Protein AF-A0A7M3WCX5-F1 (afdb_monomer)

Mean predicted aligned error: 4.52 Å

Solvent-accessible surface area (backbone at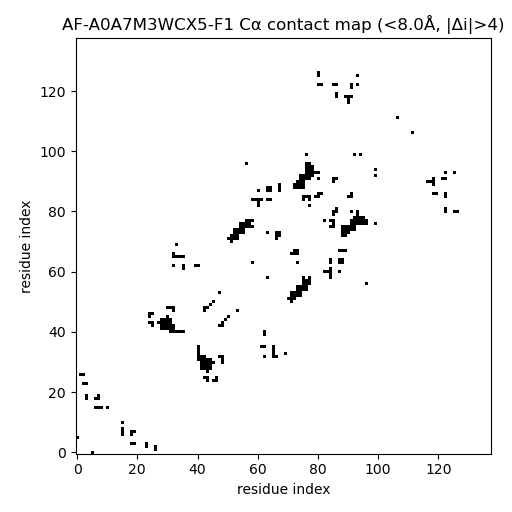oms only — not comparable to full-atom values): 8071 Å² total; per-residue (Å²): 133,56,72,64,61,52,50,46,68,76,41,59,75,88,52,23,61,60,61,72,73,49,89,81,79,55,88,59,66,76,22,59,46,67,93,49,68,72,79,79,14,52,29,16,44,91,39,70,56,65,42,62,65,45,81,38,69,78,57,58,39,69,57,46,48,30,43,45,74,70,71,30,43,32,36,32,32,36,72,50,58,83,39,62,31,41,69,60,32,63,35,55,44,73,35,57,64,69,62,48,53,53,51,49,58,57,49,58,75,69,64,70,78,90,72,92,83,56,45,68,57,53,38,50,52,52,50,51,54,54,50,57,50,55,66,74,78,109

Secondary structure (DSSP, 8-state):
--HHHHHHHHS-HHHHHHHHHS----SS--EE-TT--GGGGEE-IIIIIT-SEEEEET--HHHHHHHHHTT-EEEEE-S-TTSHHHHHSSEEE-S-HHHHHHHHHHHHHT-PPP----HHHHHHHHHHHHHHHHTT--

Sequence (138 aa):
ESLRDRLGRESPEMVRESIMGVEILGAVADGRILGLQGPRALCSSRGIEQADVVLVPLEDGDRCEALISLGKQVIAIDLNPLSRTSKTATVTIVDDVARAMSRLADVLLENPTTTDWDNEAVIRDALDIMSSSSLRIG

Radius of gyration: 17.4 Å; Cα contacts (8 Å, |Δi|>4): 186; chains: 1; bounding box: 42×39×43 Å

pLDDT: mean 93.21, std 5.85, range [57.16, 98.31]

Structure (mmCIF, N/CA/C/O backbone):
data_AF-A0A7M3WCX5-F1
#
_entry.id   AF-A0A7M3WCX5-F1
#
loop_
_atom_site.group_PDB
_atom_site.id
_atom_site.type_symbol
_atom_site.label_atom_id
_atom_site.label_alt_id
_atom_site.label_comp_id
_atom_site.label_asym_id
_atom_site.label_entity_id
_atom_site.label_seq_id
_atom_site.pdbx_PDB_ins_code
_atom_site.Cartn_x
_atom_site.Cartn_y
_atom_site.Cartn_z
_atom_site.occupancy
_atom_site.B_iso_or_equiv
_atom_site.auth_seq_id
_atom_site.auth_comp_id
_atom_site.auth_asym_id
_atom_site.auth_atom_id
_atom_site.pdbx_PDB_model_num
ATOM 1 N N . GLU A 1 1 ? 27.712 -0.646 -6.166 1.00 66.38 1 GLU A N 1
ATOM 2 C CA . GLU A 1 1 ? 27.411 -1.583 -5.067 1.00 66.38 1 GLU A CA 1
ATOM 3 C C . GLU A 1 1 ? 25.943 -1.981 -5.165 1.00 66.38 1 GLU A C 1
ATOM 5 O O . GLU A 1 1 ? 25.143 -1.104 -5.484 1.00 66.38 1 GLU A O 1
ATOM 10 N N . SER A 1 2 ? 25.586 -3.258 -4.978 1.00 82.69 2 SER A N 1
ATOM 11 C CA . SER A 1 2 ? 24.175 -3.663 -5.022 1.00 82.69 2 SER A CA 1
ATOM 12 C C . SER A 1 2 ? 23.443 -3.267 -3.732 1.00 82.69 2 SER A C 1
ATOM 14 O O . SER A 1 2 ? 24.051 -3.156 -2.668 1.00 82.69 2 SER A O 1
ATOM 16 N N . LEU A 1 3 ? 22.121 -3.066 -3.805 1.00 84.06 3 LEU A N 1
ATOM 17 C CA . LEU A 1 3 ? 21.302 -2.799 -2.614 1.00 84.06 3 LEU A CA 1
ATOM 18 C C . LEU A 1 3 ? 21.444 -3.920 -1.570 1.00 84.06 3 LEU A C 1
ATOM 20 O O . LEU A 1 3 ? 21.499 -3.640 -0.376 1.00 84.06 3 LEU A O 1
ATOM 24 N N . ARG A 1 4 ? 21.569 -5.171 -2.031 1.00 86.69 4 ARG A N 1
ATOM 25 C CA . ARG A 1 4 ? 21.788 -6.344 -1.180 1.00 86.69 4 ARG A CA 1
ATOM 26 C C . ARG A 1 4 ? 23.093 -6.238 -0.391 1.00 86.69 4 ARG A C 1
ATOM 28 O O . ARG A 1 4 ? 23.074 -6.448 0.817 1.00 86.69 4 ARG A O 1
ATOM 35 N N . ASP A 1 5 ? 24.196 -5.880 -1.050 1.00 85.62 5 ASP A N 1
ATOM 36 C CA . ASP A 1 5 ? 25.509 -5.773 -0.395 1.00 85.62 5 ASP A CA 1
ATOM 37 C C . ASP A 1 5 ? 25.492 -4.706 0.703 1.00 85.62 5 ASP A C 1
ATOM 39 O O . ASP A 1 5 ? 25.983 -4.935 1.811 1.00 85.62 5 ASP A O 1
ATOM 43 N N . ARG A 1 6 ? 24.850 -3.566 0.416 1.00 87.88 6 ARG A N 1
ATOM 44 C CA . ARG A 1 6 ? 24.726 -2.463 1.369 1.00 87.88 6 ARG A CA 1
ATOM 45 C C . ARG A 1 6 ? 23.886 -2.862 2.582 1.00 87.88 6 ARG A C 1
ATOM 47 O O . ARG A 1 6 ? 24.353 -2.729 3.711 1.00 87.88 6 ARG A O 1
ATOM 54 N N . LEU A 1 7 ? 22.694 -3.420 2.351 1.00 87.06 7 LEU A N 1
ATOM 55 C CA . LEU A 1 7 ? 21.805 -3.887 3.421 1.00 87.06 7 LEU A CA 1
ATOM 56 C C . LEU A 1 7 ? 22.464 -4.976 4.273 1.00 87.06 7 LEU A C 1
ATOM 58 O O . LEU A 1 7 ? 22.383 -4.927 5.497 1.00 87.06 7 LEU A O 1
ATOM 62 N N . GLY A 1 8 ? 23.160 -5.929 3.651 1.00 87.31 8 GLY A N 1
ATOM 63 C CA . GLY A 1 8 ? 23.850 -6.999 4.368 1.00 87.31 8 GLY A CA 1
ATOM 64 C C . GLY A 1 8 ? 24.994 -6.506 5.259 1.00 87.31 8 GLY A C 1
ATOM 65 O O . GLY A 1 8 ? 25.304 -7.154 6.254 1.00 87.31 8 GLY A O 1
ATOM 66 N N . ARG A 1 9 ? 25.624 -5.372 4.928 1.00 87.69 9 ARG A N 1
ATOM 67 C CA . ARG A 1 9 ? 26.694 -4.776 5.741 1.00 87.69 9 ARG A CA 1
ATOM 68 C C . ARG A 1 9 ? 26.161 -3.937 6.901 1.00 87.69 9 ARG A C 1
ATOM 70 O O . ARG A 1 9 ? 26.780 -3.909 7.958 1.00 87.69 9 ARG A O 1
ATOM 77 N N . GLU A 1 10 ? 25.060 -3.226 6.676 1.00 89.94 10 GLU A N 1
ATOM 78 C CA . GLU A 1 10 ? 24.454 -2.309 7.653 1.00 89.94 10 GLU A CA 1
ATOM 79 C C . GLU A 1 10 ? 23.549 -3.031 8.664 1.00 89.94 10 GLU A C 1
ATOM 81 O O . GLU A 1 10 ? 23.254 -2.486 9.726 1.00 89.94 10 GLU A O 1
ATOM 86 N N . SER A 1 11 ? 23.122 -4.258 8.355 1.00 88.81 11 SER A N 1
ATOM 87 C CA . SER A 1 11 ? 22.205 -5.024 9.202 1.00 88.81 11 SER A CA 1
ATOM 88 C C . SER A 1 11 ?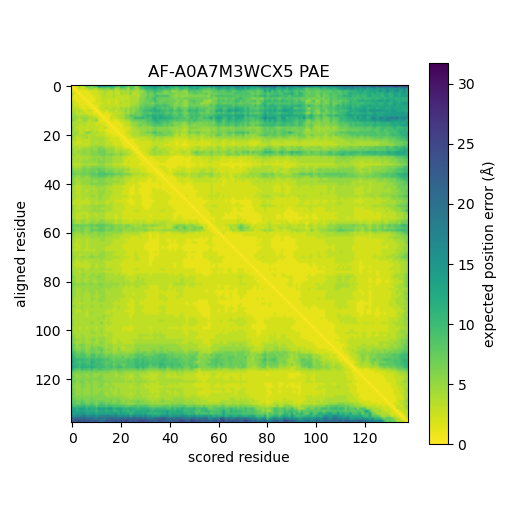 22.924 -5.830 10.290 1.00 88.81 11 SER A C 1
ATOM 90 O O . SER A 1 11 ? 24.032 -6.323 10.060 1.00 88.81 11 SER A O 1
ATOM 92 N N . PRO A 1 12 ? 22.281 -6.049 11.456 1.00 89.62 12 PRO A N 1
ATOM 93 C CA . PRO A 1 12 ? 22.773 -6.979 12.468 1.00 89.62 12 PRO A CA 1
ATOM 94 C C . PRO A 1 12 ? 23.005 -8.381 11.894 1.00 89.62 12 PRO A C 1
ATOM 96 O O . PRO A 1 12 ? 22.247 -8.844 11.039 1.00 89.62 12 PRO A O 1
ATOM 99 N N . GLU A 1 13 ? 24.011 -9.087 12.413 1.00 85.12 13 GLU A N 1
ATOM 100 C CA . GLU A 1 13 ? 24.418 -10.416 11.930 1.00 85.12 13 GLU A CA 1
ATOM 101 C C . GLU A 1 13 ? 23.249 -11.414 11.888 1.00 85.12 13 GLU A C 1
ATOM 103 O O . GLU A 1 13 ? 23.072 -12.118 10.898 1.00 85.12 13 GLU A O 1
ATOM 108 N N . MET A 1 14 ? 22.377 -11.364 12.899 1.00 81.44 14 MET A N 1
ATOM 109 C CA . MET A 1 14 ? 21.174 -12.196 13.014 1.00 81.44 14 MET A CA 1
ATOM 110 C C . MET A 1 14 ? 20.179 -12.031 11.850 1.00 81.44 14 MET A C 1
ATOM 112 O O . MET A 1 14 ? 19.479 -12.976 11.507 1.00 81.44 14 MET A O 1
ATOM 116 N N . VAL A 1 15 ? 20.102 -10.848 11.230 1.00 86.38 15 VAL A N 1
ATOM 117 C CA . VAL A 1 15 ? 19.152 -10.560 10.132 1.00 86.38 15 VAL A CA 1
ATOM 118 C C . VAL A 1 15 ? 19.827 -10.686 8.763 1.00 86.38 15 VAL A C 1
ATOM 120 O O . VAL A 1 15 ? 19.167 -10.831 7.733 1.00 86.38 15 VAL A O 1
ATOM 123 N N . ARG A 1 16 ? 21.164 -10.671 8.734 1.00 87.94 16 ARG A N 1
ATOM 124 C CA . ARG A 1 16 ? 21.954 -10.692 7.503 1.00 87.94 16 ARG A CA 1
ATOM 125 C C . ARG A 1 16 ? 21.673 -11.929 6.658 1.00 87.94 16 ARG A C 1
ATOM 127 O O . ARG A 1 16 ? 21.493 -11.793 5.452 1.00 87.94 16 ARG A O 1
ATOM 134 N N . GLU A 1 17 ? 21.596 -13.107 7.271 1.00 87.69 17 GLU A N 1
ATOM 135 C CA . GLU A 1 17 ? 21.284 -14.351 6.554 1.00 87.69 17 GLU A CA 1
ATOM 136 C C . GLU A 1 17 ? 19.914 -14.276 5.864 1.00 87.69 17 GLU A C 1
ATOM 138 O O . GLU A 1 17 ? 19.797 -14.608 4.685 1.00 87.69 17 GLU A O 1
ATOM 143 N N . SER A 1 18 ? 18.910 -13.720 6.550 1.00 86.94 18 SER A N 1
ATOM 144 C CA . SER A 1 18 ? 17.565 -13.533 5.990 1.00 86.94 18 SER A CA 1
ATOM 145 C C . SER A 1 18 ? 17.568 -12.581 4.789 1.00 86.94 18 SER A C 1
ATOM 147 O O . SER A 1 18 ? 16.970 -12.887 3.761 1.00 86.94 18 SER A O 1
ATOM 149 N N . ILE A 1 19 ? 18.293 -11.457 4.867 1.00 86.75 19 ILE A N 1
ATOM 150 C CA . ILE A 1 19 ? 18.416 -10.497 3.752 1.00 86.75 19 ILE A CA 1
ATOM 151 C C . ILE A 1 19 ? 19.124 -11.129 2.549 1.00 86.75 19 ILE A C 1
ATOM 153 O O . ILE A 1 19 ? 18.738 -10.902 1.401 1.00 86.75 19 ILE A O 1
ATOM 157 N N . MET A 1 20 ? 20.169 -11.922 2.794 1.00 87.00 20 MET A N 1
ATOM 158 C CA . MET A 1 20 ? 20.908 -12.591 1.722 1.00 87.00 20 MET A CA 1
ATOM 159 C C . MET A 1 20 ? 20.098 -13.723 1.077 1.00 87.00 20 MET A C 1
ATOM 161 O O . MET A 1 20 ? 20.309 -14.011 -0.103 1.00 87.00 20 MET A O 1
ATOM 165 N N . GLY A 1 21 ? 19.166 -14.324 1.822 1.00 89.81 21 GLY A N 1
ATOM 166 C CA . GLY A 1 21 ? 18.284 -15.397 1.363 1.00 89.81 21 GLY A CA 1
ATOM 167 C C . GLY A 1 21 ? 17.105 -14.952 0.490 1.00 89.81 21 GLY A C 1
ATOM 168 O O . GLY A 1 21 ? 16.481 -15.802 -0.140 1.00 89.81 21 GLY A O 1
ATOM 169 N N . VAL A 1 22 ? 16.801 -13.651 0.406 1.00 90.25 22 VAL A N 1
ATOM 170 C CA . VAL A 1 22 ? 15.669 -13.133 -0.386 1.00 90.25 22 VAL A CA 1
ATOM 171 C C . VAL A 1 22 ? 16.120 -12.451 -1.677 1.00 90.25 22 VAL A C 1
ATOM 173 O O . VAL A 1 22 ? 17.132 -11.745 -1.721 1.00 90.25 22 VAL A O 1
ATOM 176 N N . GLU A 1 23 ? 15.370 -12.643 -2.766 1.00 90.56 23 GLU A N 1
ATOM 177 C CA . GLU A 1 23 ? 15.564 -11.891 -4.013 1.00 90.56 23 GLU A CA 1
ATOM 178 C C . GLU A 1 23 ? 15.104 -10.438 -3.826 1.00 90.56 23 GLU A C 1
ATOM 180 O O . GLU A 1 23 ? 13.966 -10.182 -3.445 1.00 90.56 23 GLU A O 1
ATOM 185 N N . ILE A 1 24 ? 15.992 -9.476 -4.102 1.00 91.12 24 ILE A N 1
ATOM 186 C CA . ILE A 1 24 ? 15.674 -8.045 -4.030 1.00 91.12 24 ILE A CA 1
ATOM 187 C C . ILE A 1 24 ? 15.447 -7.532 -5.452 1.00 91.12 24 ILE A C 1
ATOM 189 O O . ILE A 1 24 ? 16.392 -7.414 -6.236 1.00 91.12 24 ILE A O 1
ATOM 193 N N . LEU A 1 25 ? 14.191 -7.232 -5.778 1.00 92.88 25 LEU A N 1
ATOM 194 C CA . LEU A 1 25 ? 13.778 -6.698 -7.078 1.00 92.88 25 LEU A CA 1
ATOM 195 C C . LEU A 1 25 ? 13.877 -5.163 -7.130 1.00 92.88 25 LEU A C 1
ATOM 197 O O . LEU A 1 25 ? 14.069 -4.494 -6.117 1.00 92.88 25 LEU A O 1
ATOM 201 N N . GLY A 1 26 ? 13.739 -4.593 -8.333 1.00 89.94 26 GLY A N 1
ATOM 202 C CA . GLY A 1 26 ? 13.672 -3.139 -8.544 1.00 89.94 26 GLY A CA 1
ATOM 203 C C . GLY A 1 26 ? 15.017 -2.426 -8.719 1.00 89.94 26 GLY A C 1
ATOM 204 O O . GLY A 1 26 ? 15.031 -1.223 -8.958 1.00 89.94 26 GLY A O 1
ATOM 205 N N . ALA A 1 27 ? 16.146 -3.145 -8.666 1.00 88.12 27 ALA A N 1
ATOM 206 C CA . ALA A 1 27 ? 17.459 -2.581 -9.007 1.00 88.12 27 ALA A CA 1
ATOM 207 C C . ALA A 1 27 ? 17.549 -2.155 -10.486 1.00 88.12 27 ALA A C 1
ATOM 209 O O . ALA A 1 27 ? 18.226 -1.184 -10.818 1.00 88.12 27 ALA A O 1
ATOM 210 N N . VAL A 1 28 ? 16.845 -2.878 -11.359 1.00 87.62 28 VAL A N 1
ATOM 211 C CA . VAL A 1 28 ? 16.592 -2.496 -12.748 1.00 87.62 28 VAL A CA 1
ATOM 212 C C . VAL A 1 28 ? 15.090 -2.294 -12.888 1.00 87.62 28 VAL A C 1
ATOM 214 O O . VAL A 1 28 ? 14.310 -3.182 -12.548 1.00 87.62 28 VAL A O 1
ATOM 217 N N . ALA A 1 29 ? 14.696 -1.113 -13.356 1.00 91.50 29 ALA A N 1
ATOM 218 C CA . ALA A 1 29 ? 13.313 -0.808 -13.678 1.00 91.50 29 ALA A CA 1
ATOM 219 C C . ALA A 1 29 ? 13.003 -1.262 -15.109 1.00 91.50 29 ALA A C 1
ATOM 221 O O . ALA A 1 29 ? 13.209 -0.516 -16.066 1.00 91.50 29 ALA A O 1
ATOM 222 N N . ASP A 1 30 ? 12.563 -2.507 -15.240 1.00 96.56 30 ASP A N 1
ATOM 223 C CA . ASP A 1 30 ? 12.199 -3.155 -16.502 1.00 96.56 30 ASP A CA 1
ATOM 224 C C . ASP A 1 30 ? 10.679 -3.253 -16.717 1.00 96.56 30 ASP A C 1
ATOM 226 O O . ASP A 1 30 ? 10.242 -3.760 -17.746 1.00 96.56 30 ASP A O 1
ATOM 230 N N . GLY A 1 31 ? 9.889 -2.753 -15.763 1.00 96.62 31 GLY A N 1
ATOM 231 C CA . GLY A 1 31 ? 8.432 -2.738 -15.802 1.00 96.62 31 GLY A CA 1
ATOM 232 C C . GLY A 1 31 ? 7.822 -1.347 -15.656 1.00 96.62 31 GLY A C 1
ATOM 233 O O . GLY A 1 31 ? 8.513 -0.362 -15.349 1.00 96.62 31 GLY A O 1
ATOM 234 N N . ARG A 1 32 ? 6.502 -1.253 -15.874 1.00 97.38 32 ARG A N 1
ATOM 235 C CA . ARG A 1 32 ? 5.777 0.023 -15.788 1.00 97.38 32 ARG A CA 1
ATOM 236 C C . ARG A 1 32 ? 4.388 -0.085 -15.156 1.00 97.38 32 ARG A C 1
ATOM 238 O O . ARG A 1 32 ? 3.563 -0.899 -15.549 1.00 97.38 32 ARG A O 1
ATOM 245 N N . ILE A 1 33 ? 4.082 0.848 -14.257 1.00 97.50 33 ILE A N 1
ATOM 246 C CA . ILE A 1 33 ? 2.724 1.124 -13.781 1.00 97.50 33 ILE A CA 1
ATOM 247 C C . ILE A 1 33 ? 2.012 1.963 -14.852 1.00 97.50 33 ILE A C 1
ATOM 249 O O . ILE A 1 33 ? 2.296 3.152 -15.031 1.00 97.50 33 ILE A O 1
ATOM 253 N N . LEU A 1 34 ? 1.113 1.333 -15.607 1.00 96.19 34 LEU A N 1
ATOM 254 C CA . LEU A 1 34 ? 0.302 2.014 -16.618 1.00 96.19 34 LEU A CA 1
ATOM 255 C C . LEU A 1 34 ? -0.622 3.058 -15.966 1.00 96.19 34 LEU A C 1
ATOM 257 O O . LEU A 1 34 ? -1.093 2.878 -14.850 1.00 96.19 34 LEU A O 1
ATOM 261 N N . GLY A 1 35 ? -0.862 4.174 -16.660 1.00 94.19 35 GLY A N 1
ATOM 262 C CA . GLY A 1 35 ? -1.637 5.305 -16.128 1.00 94.19 35 GLY A CA 1
ATOM 263 C C . GLY A 1 35 ? -0.817 6.326 -15.327 1.00 94.19 35 GLY A C 1
ATOM 264 O O . GLY A 1 35 ? -1.273 7.451 -15.148 1.00 94.19 35 GLY A O 1
ATOM 265 N N . LEU A 1 36 ? 0.423 5.998 -14.943 1.00 95.88 36 LEU A N 1
ATOM 266 C CA . LEU A 1 36 ? 1.350 6.916 -14.278 1.00 95.88 36 LEU A CA 1
ATOM 267 C C . LEU A 1 36 ? 2.471 7.369 -15.233 1.00 95.88 36 LEU A C 1
ATOM 269 O O . LEU A 1 36 ? 2.857 6.660 -16.168 1.00 95.88 36 LEU A O 1
ATOM 273 N N . GLN A 1 37 ? 3.005 8.574 -15.015 1.00 92.56 37 GLN A N 1
ATOM 274 C CA . GLN A 1 37 ? 4.031 9.176 -15.876 1.00 92.56 37 GLN A CA 1
ATOM 275 C C . GLN A 1 37 ? 5.352 9.428 -15.147 1.00 92.56 37 GLN A C 1
ATOM 277 O O . GLN A 1 37 ? 5.411 9.576 -13.925 1.00 92.56 37 GLN A O 1
ATOM 282 N N . GLY A 1 38 ? 6.424 9.523 -15.935 1.00 93.94 38 GLY A N 1
ATOM 283 C CA . GLY A 1 38 ? 7.764 9.830 -15.440 1.00 93.94 38 GLY A CA 1
ATOM 284 C C . GLY A 1 38 ? 8.377 8.720 -14.572 1.00 93.94 38 GLY A C 1
ATOM 285 O O . GLY A 1 38 ? 7.955 7.565 -14.656 1.00 93.94 38 GLY A O 1
ATOM 286 N N . PRO A 1 39 ? 9.376 9.059 -13.736 1.00 93.12 39 PRO A N 1
ATOM 287 C CA . PRO A 1 39 ? 10.105 8.088 -12.916 1.00 93.12 39 PRO A CA 1
ATOM 288 C C . PRO A 1 39 ? 9.229 7.300 -11.937 1.00 93.12 39 PRO A C 1
ATOM 290 O O . PRO A 1 39 ? 9.551 6.163 -11.622 1.00 93.12 39 PRO A O 1
ATOM 293 N N . ARG A 1 40 ? 8.100 7.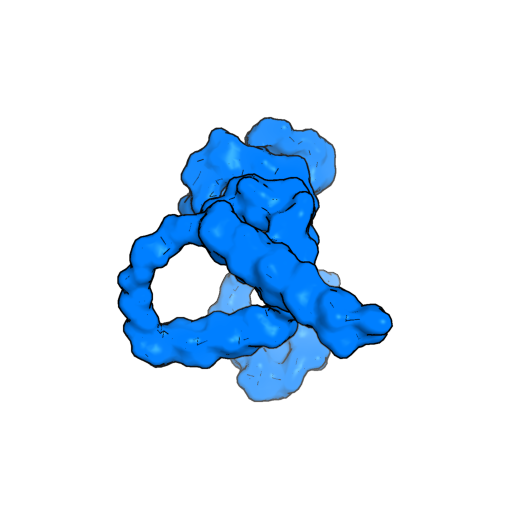867 -11.491 1.00 93.81 40 ARG A N 1
ATOM 294 C CA . ARG A 1 40 ? 7.173 7.203 -10.558 1.00 93.81 40 ARG A CA 1
ATOM 295 C C . ARG A 1 40 ? 6.460 5.998 -11.171 1.00 93.81 40 ARG A C 1
ATOM 297 O O . ARG A 1 40 ? 6.049 5.099 -10.448 1.00 93.81 40 ARG A O 1
ATOM 304 N N . ALA A 1 41 ? 6.343 5.967 -12.499 1.00 96.06 41 ALA A N 1
ATOM 305 C CA . ALA A 1 41 ? 5.744 4.854 -13.226 1.00 96.06 41 ALA A CA 1
ATOM 306 C C . ALA A 1 41 ? 6.672 3.639 -13.335 1.00 96.06 41 ALA A C 1
ATOM 308 O O . ALA A 1 41 ? 6.225 2.580 -13.760 1.00 96.06 41 ALA A O 1
ATOM 309 N N . LEU A 1 42 ? 7.959 3.788 -13.022 1.00 96.31 42 LEU A N 1
ATOM 310 C CA . LEU A 1 42 ? 8.944 2.726 -13.168 1.00 96.31 42 LEU A CA 1
ATOM 311 C C . LEU A 1 42 ? 8.817 1.710 -12.032 1.00 96.31 42 LEU A C 1
ATOM 313 O O . LEU A 1 42 ? 8.740 2.073 -10.857 1.00 96.31 42 LEU A O 1
ATOM 317 N N . CYS A 1 43 ? 8.827 0.428 -12.382 1.00 96.25 43 CYS A N 1
ATOM 318 C CA . CYS A 1 43 ? 8.834 -0.664 -11.419 1.00 96.25 43 CYS A CA 1
ATOM 319 C C . CYS A 1 43 ? 9.585 -1.882 -11.977 1.00 96.25 43 CYS A C 1
ATOM 321 O O . CYS A 1 43 ? 10.204 -1.804 -13.036 1.00 96.25 43 CYS A O 1
ATOM 323 N N . SER A 1 44 ? 9.573 -2.996 -11.244 1.00 97.12 44 SER A N 1
ATOM 324 C CA . SER A 1 44 ? 10.094 -4.266 -11.754 1.00 97.12 44 SER A CA 1
ATOM 325 C C . SER A 1 44 ? 8.978 -5.074 -12.405 1.00 97.12 44 SER A C 1
ATOM 327 O O . SER A 1 44 ? 7.920 -5.259 -11.792 1.00 97.12 44 SER A O 1
ATOM 329 N N . SER A 1 45 ? 9.255 -5.608 -13.594 1.00 97.00 45 SER 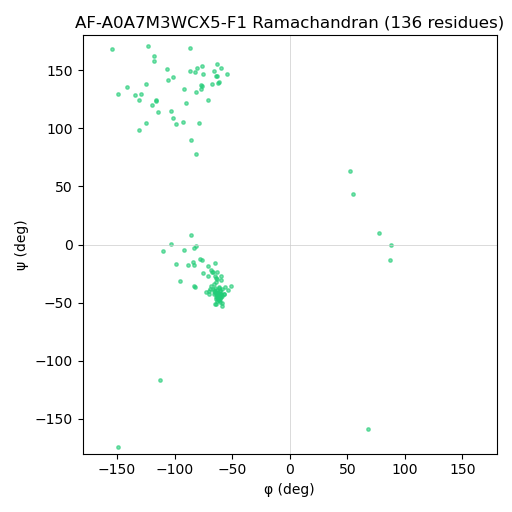A N 1
ATOM 330 C CA . SER A 1 45 ? 8.322 -6.437 -14.359 1.00 97.00 45 SER A CA 1
ATOM 331 C C . SER A 1 45 ? 7.938 -7.716 -13.616 1.00 97.00 45 SER A C 1
ATOM 333 O O . SER A 1 45 ? 6.779 -8.115 -13.598 1.00 97.00 45 SER A O 1
ATOM 335 N N . ARG A 1 46 ? 8.903 -8.315 -12.911 1.00 95.94 46 ARG A N 1
ATOM 336 C CA . ARG A 1 46 ? 8.730 -9.499 -12.051 1.00 95.94 46 ARG A CA 1
ATOM 337 C C . ARG A 1 46 ? 8.219 -9.169 -10.643 1.00 95.94 46 ARG A C 1
ATOM 339 O O . ARG A 1 46 ? 8.044 -10.074 -9.838 1.00 95.94 46 ARG A O 1
ATOM 346 N N . GLY A 1 47 ? 8.055 -7.884 -10.327 1.00 96.44 47 GLY A N 1
ATOM 347 C CA . GLY A 1 47 ? 7.599 -7.394 -9.029 1.00 96.44 47 GLY A CA 1
ATOM 348 C C . GLY A 1 47 ? 6.224 -6.744 -9.139 1.00 96.44 47 GLY A C 1
ATOM 349 O O . GLY A 1 47 ? 5.248 -7.394 -9.499 1.00 96.44 47 GLY A O 1
ATOM 350 N N . ILE A 1 48 ? 6.158 -5.440 -8.850 1.00 97.12 48 ILE A N 1
ATOM 351 C CA . ILE A 1 48 ? 4.912 -4.654 -8.805 1.00 97.12 48 ILE A CA 1
ATOM 352 C C . ILE A 1 48 ? 4.062 -4.815 -10.076 1.00 97.12 48 ILE A C 1
ATOM 354 O O . ILE A 1 48 ? 2.837 -4.829 -9.981 1.00 97.12 48 ILE A O 1
ATOM 358 N N . GLU A 1 49 ? 4.670 -4.940 -11.261 1.00 97.25 49 GLU A N 1
ATOM 359 C CA . GLU A 1 49 ? 3.907 -5.073 -12.509 1.00 97.25 49 GLU A CA 1
ATOM 360 C C . GLU A 1 49 ? 3.062 -6.358 -12.546 1.00 97.25 49 GLU A C 1
ATOM 362 O O . GLU A 1 49 ? 1.879 -6.290 -12.881 1.00 97.25 49 GLU A O 1
ATOM 367 N N . GLN A 1 50 ? 3.617 -7.499 -12.124 1.00 97.25 50 GLN A N 1
ATOM 368 C CA . GLN A 1 50 ? 2.927 -8.799 -12.098 1.00 97.25 50 GLN A CA 1
ATOM 369 C C . GLN A 1 50 ? 2.145 -9.071 -10.806 1.00 97.25 50 GLN A C 1
ATOM 371 O O . GLN A 1 50 ? 1.278 -9.939 -10.807 1.00 97.25 50 GLN A O 1
ATOM 376 N N . ALA A 1 51 ? 2.423 -8.339 -9.725 1.00 98.12 51 ALA A N 1
ATOM 377 C CA . ALA A 1 51 ? 1.781 -8.553 -8.431 1.00 98.12 51 ALA A CA 1
ATOM 378 C C . ALA A 1 51 ? 0.259 -8.332 -8.478 1.00 98.12 51 ALA A C 1
ATOM 380 O O . ALA A 1 51 ? -0.220 -7.363 -9.073 1.00 98.12 51 ALA A O 1
ATOM 381 N N . ASP A 1 52 ? -0.489 -9.198 -7.806 1.00 98.19 52 ASP A N 1
ATOM 382 C CA . ASP A 1 52 ? -1.919 -9.061 -7.517 1.00 98.19 52 ASP A CA 1
ATOM 383 C C . ASP A 1 52 ? -2.171 -8.182 -6.279 1.00 98.19 52 ASP A C 1
ATOM 385 O O . ASP A 1 52 ? -3.110 -7.383 -6.264 1.00 98.19 52 ASP A O 1
ATOM 389 N N . VAL A 1 53 ? -1.287 -8.272 -5.279 1.00 98.00 53 VAL A N 1
ATOM 390 C CA . VAL A 1 53 ? -1.309 -7.485 -4.038 1.00 98.00 53 VAL A CA 1
ATOM 391 C C . VAL A 1 53 ? 0.024 -6.764 -3.832 1.00 98.00 53 VAL A C 1
ATOM 393 O O . VAL A 1 53 ? 1.093 -7.343 -4.030 1.00 98.00 53 VAL A O 1
ATOM 396 N N . VAL A 1 54 ? -0.015 -5.499 -3.405 1.00 97.88 54 VAL A N 1
ATOM 397 C CA . VAL A 1 54 ? 1.188 -4.699 -3.122 1.00 97.88 54 VAL A CA 1
ATOM 398 C C . VAL A 1 54 ? 1.080 -4.031 -1.751 1.00 97.88 54 VAL A C 1
ATOM 400 O O . VAL A 1 54 ? 0.137 -3.287 -1.494 1.00 97.88 54 VAL A O 1
ATOM 403 N N . LEU A 1 55 ? 2.070 -4.264 -0.883 1.00 97.62 55 LEU A N 1
ATOM 404 C CA . LEU A 1 55 ? 2.260 -3.529 0.372 1.00 97.62 55 LEU A CA 1
ATOM 405 C C . LEU A 1 55 ? 3.161 -2.315 0.125 1.00 97.62 55 LEU A C 1
ATOM 407 O O . LEU A 1 55 ? 4.298 -2.469 -0.322 1.00 97.62 55 LEU A O 1
ATOM 411 N N . VAL A 1 56 ? 2.663 -1.118 0.430 1.00 95.81 56 VAL A N 1
ATOM 412 C CA . VAL A 1 56 ? 3.345 0.152 0.161 1.00 95.81 56 VAL A CA 1
ATOM 413 C C . VAL A 1 56 ? 3.361 1.046 1.412 1.00 95.81 56 VAL A C 1
ATOM 415 O O . VAL A 1 56 ? 2.375 1.711 1.735 1.00 95.81 56 VAL A O 1
ATOM 418 N N . PRO A 1 57 ? 4.468 1.073 2.175 1.00 94.75 57 PRO A N 1
ATOM 419 C CA . PRO A 1 57 ? 4.618 2.032 3.263 1.00 94.75 57 PRO A CA 1
ATOM 420 C C . PRO A 1 57 ? 4.956 3.425 2.712 1.00 94.75 57 PRO A C 1
ATOM 422 O O . PRO A 1 57 ? 5.835 3.546 1.860 1.00 94.75 57 PRO A O 1
ATOM 425 N N . LEU A 1 58 ? 4.313 4.476 3.240 1.00 89.75 58 LEU A N 1
ATOM 426 C CA . LEU A 1 58 ? 4.602 5.885 2.902 1.00 89.75 58 LEU A CA 1
ATOM 427 C C . LEU A 1 58 ? 4.538 6.196 1.386 1.00 89.75 58 LEU A C 1
ATOM 429 O O . LEU A 1 58 ? 5.404 6.879 0.838 1.00 89.75 58 LEU A O 1
ATOM 433 N N . GLU A 1 59 ? 3.521 5.666 0.707 1.00 93.31 59 GLU A N 1
ATOM 434 C CA . GLU A 1 59 ? 3.360 5.742 -0.751 1.00 93.31 59 GLU A CA 1
ATOM 435 C C . GLU A 1 59 ? 2.781 7.075 -1.246 1.00 93.31 59 GLU A C 1
ATOM 437 O O . GLU A 1 59 ? 1.978 7.718 -0.560 1.00 93.31 59 GLU A O 1
ATOM 442 N N . ASP A 1 60 ? 3.121 7.461 -2.482 1.00 92.38 60 ASP A N 1
ATOM 443 C CA . ASP A 1 60 ? 2.509 8.621 -3.129 1.00 92.38 60 ASP A CA 1
ATOM 444 C C . ASP A 1 60 ? 1.094 8.325 -3.658 1.00 92.38 60 ASP A C 1
ATOM 446 O O . ASP A 1 60 ? 0.825 7.281 -4.254 1.00 92.38 60 ASP A O 1
ATOM 450 N N . GLY A 1 61 ? 0.174 9.275 -3.451 1.00 94.00 61 GLY A N 1
ATOM 451 C CA . GLY A 1 61 ? -1.246 9.083 -3.762 1.00 94.00 61 GLY A CA 1
ATOM 452 C C . GLY A 1 61 ? -1.523 8.744 -5.228 1.00 94.00 61 GLY A C 1
ATOM 453 O O . GLY A 1 61 ? -2.343 7.872 -5.492 1.00 94.00 61 GLY A O 1
ATOM 454 N N . ASP A 1 62 ? -0.804 9.356 -6.179 1.00 96.00 62 ASP A N 1
ATOM 455 C CA . ASP A 1 62 ? -1.028 9.084 -7.608 1.00 96.00 62 ASP A CA 1
ATOM 456 C C . ASP A 1 62 ? -0.600 7.653 -7.966 1.00 96.00 62 ASP A C 1
ATOM 458 O O . ASP A 1 62 ? -1.225 6.998 -8.801 1.00 96.00 62 ASP A O 1
ATOM 462 N N . ARG A 1 63 ? 0.473 7.151 -7.339 1.00 96.75 63 ARG A N 1
ATOM 463 C CA . ARG A 1 63 ? 0.933 5.776 -7.543 1.00 96.75 63 ARG A CA 1
ATOM 464 C C . ARG A 1 63 ? -0.026 4.763 -6.935 1.00 96.75 63 ARG A C 1
ATOM 466 O O . ARG A 1 63 ? -0.318 3.768 -7.593 1.00 96.75 63 ARG A O 1
ATOM 473 N N . CYS A 1 64 ? -0.577 5.044 -5.755 1.00 97.50 64 CYS A N 1
ATOM 474 C CA . CYS A 1 64 ? -1.648 4.237 -5.166 1.00 97.50 64 CYS A CA 1
ATOM 475 C C . CYS A 1 64 ? -2.890 4.185 -6.079 1.00 97.50 64 CYS A C 1
ATOM 477 O O . CYS A 1 64 ? -3.345 3.098 -6.437 1.00 97.50 64 CYS A O 1
ATOM 479 N N . GLU A 1 65 ? -3.378 5.343 -6.539 1.00 97.56 65 GLU A N 1
ATOM 480 C CA . GLU A 1 65 ? -4.519 5.454 -7.464 1.00 97.56 65 GLU A CA 1
ATOM 481 C C . GLU A 1 65 ? -4.286 4.667 -8.766 1.00 97.56 65 GLU A C 1
ATOM 483 O O . GLU A 1 65 ? -5.178 3.952 -9.234 1.00 97.56 65 GLU A O 1
ATOM 488 N N . ALA A 1 66 ? -3.078 4.739 -9.334 1.00 97.75 66 ALA A N 1
ATOM 489 C CA . ALA A 1 66 ? -2.725 3.991 -10.538 1.00 97.75 66 ALA A CA 1
ATOM 490 C C . ALA A 1 66 ? -2.708 2.471 -10.299 1.00 97.75 66 ALA A C 1
ATOM 492 O O . ALA A 1 66 ? -3.237 1.721 -11.116 1.00 97.75 66 ALA A O 1
ATOM 493 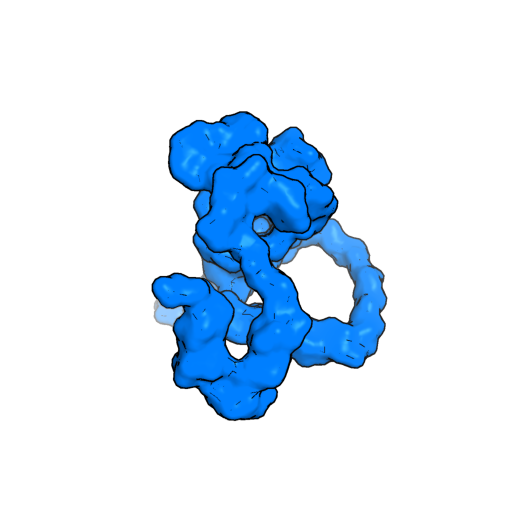N N . LEU A 1 67 ? -2.149 2.003 -9.177 1.00 98.06 67 LEU A N 1
ATOM 494 C CA . LEU A 1 67 ? -2.132 0.576 -8.832 1.00 98.06 67 LEU A CA 1
ATOM 495 C C . LEU A 1 67 ? -3.553 0.020 -8.643 1.00 98.06 67 LEU A C 1
ATOM 497 O O . LEU A 1 67 ? -3.873 -1.024 -9.213 1.00 98.06 67 LEU A O 1
ATOM 501 N N . ILE A 1 68 ? -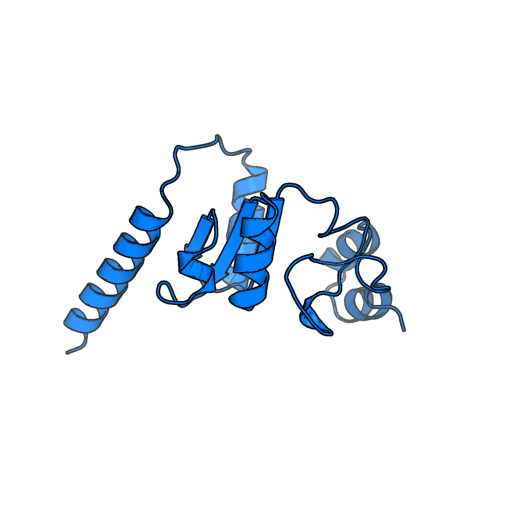4.413 0.748 -7.924 1.00 98.19 68 ILE A N 1
ATOM 502 C CA . ILE A 1 68 ? -5.831 0.396 -7.742 1.00 98.19 68 ILE A CA 1
ATOM 503 C C . ILE A 1 68 ? -6.571 0.381 -9.086 1.00 98.19 68 ILE A C 1
ATOM 505 O O . ILE A 1 68 ? -7.317 -0.554 -9.371 1.00 98.19 68 ILE A O 1
ATOM 509 N N . SER A 1 69 ? -6.320 1.364 -9.957 1.00 97.88 69 SER A N 1
ATOM 510 C CA . SER A 1 69 ? -6.930 1.429 -11.297 1.00 97.88 69 SER A CA 1
ATOM 511 C C . SER A 1 69 ? -6.532 0.254 -12.198 1.00 97.88 69 SER A C 1
ATOM 513 O O . SER A 1 69 ? -7.268 -0.092 -13.120 1.00 97.88 69 SER A O 1
ATOM 515 N N . LEU A 1 70 ? -5.388 -0.383 -11.928 1.00 97.88 70 LEU A N 1
ATOM 516 C CA . LEU A 1 70 ? -4.943 -1.612 -12.595 1.00 97.88 70 LEU A CA 1
ATOM 517 C C . LEU A 1 70 ? -5.505 -2.890 -11.952 1.00 97.88 70 LEU A C 1
ATOM 519 O O . LEU A 1 70 ? -5.093 -3.988 -12.321 1.00 97.88 70 LEU A O 1
ATOM 523 N N . GLY A 1 71 ? -6.435 -2.763 -11.002 1.00 97.88 71 GLY A N 1
ATOM 524 C CA . GLY A 1 71 ? -7.094 -3.885 -10.334 1.00 97.88 71 GLY A CA 1
ATOM 525 C C . GLY A 1 71 ? -6.244 -4.572 -9.266 1.00 97.88 71 GLY A C 1
ATOM 526 O O . GLY A 1 71 ? -6.635 -5.628 -8.772 1.00 97.88 71 GLY A O 1
ATOM 527 N N . LYS A 1 72 ? -5.093 -3.999 -8.897 1.00 98.31 72 LYS A N 1
ATOM 528 C CA . LYS A 1 72 ? -4.252 -4.539 -7.823 1.00 98.31 72 LYS A CA 1
ATOM 529 C C . LYS A 1 72 ? -4.871 -4.214 -6.471 1.00 98.31 72 LYS A C 1
ATOM 531 O O . LYS A 1 72 ? -5.454 -3.147 -6.298 1.00 98.31 72 LYS A O 1
ATOM 536 N N . GLN A 1 73 ? -4.710 -5.106 -5.501 1.00 98.19 73 GLN A N 1
ATOM 537 C CA . GLN A 1 73 ? -5.010 -4.782 -4.108 1.00 98.19 73 GLN A CA 1
ATOM 538 C C . GLN A 1 73 ? -3.819 -4.033 -3.510 1.00 98.19 73 GLN A C 1
ATOM 540 O O . GLN A 1 73 ? -2.673 -4.464 -3.650 1.00 98.19 73 GLN A O 1
ATOM 545 N N . VAL A 1 74 ? -4.077 -2.911 -2.844 1.00 98.31 74 VAL A N 1
ATOM 546 C CA . VAL A 1 74 ? -3.022 -2.094 -2.231 1.00 98.31 74 VAL A CA 1
ATOM 547 C C . VAL A 1 74 ? -3.210 -2.073 -0.724 1.00 98.31 74 VAL A C 1
ATOM 549 O O . VAL A 1 74 ? -4.265 -1.673 -0.233 1.00 98.31 74 VAL A O 1
ATOM 552 N N . ILE A 1 75 ? -2.172 -2.484 0.000 1.00 98.00 75 ILE A N 1
ATOM 553 C CA . ILE A 1 75 ? -2.084 -2.370 1.454 1.00 98.00 75 ILE A CA 1
ATOM 554 C C . ILE A 1 75 ? -1.154 -1.197 1.752 1.00 98.00 75 ILE A C 1
ATOM 556 O O . ILE A 1 75 ? 0.028 -1.243 1.417 1.00 98.00 75 ILE A O 1
ATOM 560 N N . ALA A 1 76 ? -1.672 -0.138 2.358 1.00 97.81 76 ALA A N 1
ATOM 561 C CA . ALA A 1 76 ? -0.898 1.030 2.748 1.00 97.81 76 ALA A CA 1
ATOM 562 C C . ALA A 1 76 ? -0.580 0.998 4.246 1.00 97.81 76 ALA A C 1
ATOM 564 O O . ALA A 1 76 ? -1.413 0.599 5.058 1.00 97.81 76 ALA A O 1
ATOM 565 N N . ILE A 1 77 ? 0.612 1.473 4.612 1.00 98.25 77 ILE A N 1
ATOM 566 C CA . ILE A 1 77 ? 0.926 1.877 5.988 1.00 98.25 77 ILE A CA 1
ATOM 567 C C . ILE A 1 77 ? 1.172 3.385 5.966 1.00 98.25 77 ILE A C 1
ATOM 569 O O . ILE A 1 77 ? 2.126 3.846 5.328 1.00 98.25 77 ILE A O 1
ATOM 573 N N . ASP A 1 78 ? 0.298 4.143 6.624 1.00 97.06 78 ASP A N 1
ATOM 574 C CA . ASP A 1 78 ? 0.323 5.607 6.626 1.00 97.06 78 ASP A CA 1
ATOM 575 C C . ASP A 1 78 ? -0.224 6.146 7.952 1.00 97.06 78 ASP A C 1
ATOM 577 O O . ASP A 1 78 ? -1.317 5.795 8.379 1.00 97.06 78 ASP A O 1
ATOM 581 N N . LEU A 1 79 ? 0.517 7.045 8.597 1.00 95.69 79 LEU A N 1
ATOM 582 C CA . LEU A 1 79 ? 0.085 7.694 9.836 1.00 95.69 79 LEU A CA 1
ATOM 583 C C . LEU A 1 79 ? -1.117 8.623 9.636 1.00 95.69 79 LEU A C 1
ATOM 585 O O . LEU A 1 79 ? -1.813 8.939 10.600 1.00 95.69 79 LEU A O 1
ATOM 589 N N . ASN A 1 80 ? -1.334 9.116 8.416 1.00 95.50 80 ASN A N 1
ATOM 590 C CA . ASN A 1 80 ? -2.392 10.065 8.116 1.00 95.50 80 ASN A CA 1
ATOM 591 C C . ASN A 1 80 ? -3.618 9.356 7.509 1.00 95.50 80 ASN A C 1
ATOM 593 O O . ASN A 1 80 ? -3.635 9.097 6.299 1.00 95.50 80 ASN A O 1
ATOM 597 N N . PRO A 1 81 ? -4.705 9.138 8.276 1.00 96.62 81 PRO A N 1
ATOM 598 C CA . PRO A 1 81 ? -5.924 8.514 7.753 1.00 96.62 81 PRO A CA 1
ATOM 599 C C . PRO A 1 81 ? -6.631 9.369 6.686 1.00 96.62 81 PRO A C 1
ATOM 601 O O . PRO A 1 81 ? -7.475 8.874 5.944 1.00 96.62 81 PRO A O 1
ATOM 604 N N . LEU A 1 82 ? -6.295 10.661 6.573 1.00 96.06 82 LEU A N 1
ATOM 605 C CA . LEU A 1 82 ? -6.892 11.570 5.593 1.00 96.06 82 LEU A CA 1
ATOM 606 C C . LEU A 1 82 ? -6.124 11.659 4.274 1.00 96.06 82 LEU A C 1
ATOM 608 O O . LEU A 1 82 ? -6.598 12.351 3.363 1.00 96.06 82 LEU A O 1
ATOM 612 N N . SER A 1 83 ? -4.960 11.011 4.165 1.00 96.88 83 SER A N 1
ATOM 613 C CA . SER A 1 83 ? -4.145 11.065 2.954 1.00 96.88 83 SER A CA 1
ATOM 614 C C . SER A 1 83 ? -4.885 10.455 1.759 1.00 96.88 83 SER A C 1
ATOM 616 O O . SER A 1 83 ? -5.788 9.626 1.905 1.00 96.88 83 SER A O 1
ATOM 618 N N . ARG A 1 84 ? -4.511 10.878 0.545 1.00 96.88 84 ARG A N 1
ATOM 619 C CA . ARG A 1 84 ? -5.064 10.284 -0.683 1.00 96.88 84 ARG A CA 1
ATOM 620 C C . ARG A 1 84 ? -4.743 8.794 -0.767 1.00 96.88 84 ARG A C 1
ATOM 622 O O . ARG A 1 84 ? -5.615 8.018 -1.136 1.00 96.88 84 ARG A O 1
ATOM 629 N N . THR A 1 85 ? -3.537 8.404 -0.358 1.00 97.19 85 THR A N 1
ATOM 630 C CA . THR A 1 85 ? -3.103 7.007 -0.279 1.00 97.19 85 THR A CA 1
ATOM 631 C C . THR A 1 85 ? -4.015 6.206 0.647 1.00 97.19 85 THR A C 1
ATOM 633 O O . THR A 1 85 ? -4.599 5.224 0.198 1.00 97.19 85 THR A O 1
ATOM 636 N N . SER A 1 86 ? -4.219 6.672 1.884 1.00 97.06 86 SER A N 1
ATOM 637 C CA . SER A 1 86 ? -5.060 6.018 2.893 1.00 97.06 86 SER A CA 1
ATOM 638 C C . SER A 1 86 ? -6.492 5.802 2.421 1.00 97.06 86 SER A C 1
ATOM 640 O O . SER A 1 86 ? -7.051 4.733 2.630 1.00 97.06 86 SER A O 1
ATOM 642 N N . LYS A 1 87 ? -7.086 6.798 1.756 1.00 96.44 87 LYS A N 1
ATOM 643 C CA . LYS A 1 87 ? -8.468 6.713 1.257 1.00 96.44 87 LYS A CA 1
ATOM 644 C C . LYS A 1 87 ? -8.625 5.834 0.018 1.00 96.44 87 LYS A C 1
ATOM 646 O O . LYS A 1 87 ? -9.727 5.377 -0.251 1.00 96.44 87 LYS A O 1
ATOM 651 N N . THR A 1 88 ? -7.555 5.659 -0.753 1.00 97.12 88 THR A N 1
ATOM 652 C CA . THR A 1 88 ? -7.593 4.947 -2.038 1.00 97.12 88 THR A CA 1
ATOM 653 C C . THR A 1 88 ? -7.194 3.482 -1.903 1.00 97.12 88 THR A C 1
ATOM 655 O O . THR A 1 88 ? -7.682 2.645 -2.657 1.00 97.12 88 THR A O 1
ATOM 658 N N . ALA A 1 89 ? -6.306 3.165 -0.957 1.00 97.94 89 ALA A N 1
ATOM 659 C CA . ALA A 1 89 ? -5.835 1.808 -0.731 1.00 97.94 89 ALA A CA 1
ATOM 660 C C . ALA A 1 89 ? -6.988 0.855 -0.372 1.00 97.94 89 ALA A C 1
ATOM 662 O O . ALA A 1 89 ? -7.995 1.246 0.218 1.00 97.94 89 ALA A O 1
ATOM 663 N N . THR A 1 90 ? -6.814 -0.423 -0.703 1.00 97.62 90 THR A N 1
ATOM 664 C CA . THR A 1 90 ? -7.742 -1.496 -0.319 1.00 97.62 90 THR A CA 1
ATOM 665 C C . THR A 1 90 ? -7.758 -1.685 1.197 1.00 97.62 90 THR A C 1
ATOM 667 O O . THR A 1 90 ? -8.811 -1.884 1.796 1.00 97.62 90 THR A O 1
ATOM 670 N N . VAL A 1 91 ? -6.579 -1.627 1.813 1.00 96.81 91 VAL A N 1
ATOM 671 C CA . VAL A 1 91 ? -6.366 -1.772 3.253 1.00 96.81 91 VAL A CA 1
ATOM 672 C C . VAL A 1 91 ? -5.408 -0.678 3.689 1.00 96.81 91 VAL A C 1
ATOM 674 O O . VAL A 1 91 ? -4.328 -0.549 3.117 1.00 96.81 91 VAL A O 1
ATOM 677 N N . THR A 1 92 ? -5.768 0.072 4.721 1.00 97.19 92 THR A N 1
ATOM 678 C CA . THR A 1 92 ? -4.914 1.096 5.317 1.00 97.19 92 THR A CA 1
ATOM 679 C C . THR A 1 92 ? -4.646 0.751 6.770 1.00 97.19 92 THR A C 1
ATOM 681 O O . THR A 1 92 ? -5.554 0.678 7.595 1.00 97.19 92 THR A O 1
ATOM 684 N N . ILE A 1 93 ? -3.369 0.578 7.089 1.00 97.25 93 ILE A N 1
ATOM 685 C CA . ILE A 1 93 ? -2.874 0.456 8.453 1.00 97.25 93 ILE A CA 1
ATOM 686 C C . ILE A 1 93 ? -2.475 1.858 8.908 1.00 97.25 93 ILE A C 1
ATOM 688 O O . ILE A 1 93 ? -1.448 2.392 8.480 1.00 97.25 93 ILE A O 1
ATOM 692 N N . VAL A 1 94 ? -3.307 2.454 9.765 1.00 97.06 94 VAL A N 1
ATOM 693 C CA . VAL A 1 94 ? -3.053 3.785 10.328 1.00 97.06 94 VAL A CA 1
ATOM 694 C C . VAL A 1 94 ? -2.084 3.670 11.497 1.00 97.06 94 VAL A C 1
ATOM 696 O O . VAL A 1 94 ? -2.486 3.643 12.660 1.00 97.06 94 VAL A O 1
ATOM 699 N N . ASP A 1 95 ? -0.798 3.515 11.184 1.00 97.44 95 ASP A N 1
ATOM 700 C CA . ASP A 1 95 ? 0.233 3.268 12.185 1.00 97.44 95 ASP A CA 1
ATOM 701 C C . ASP A 1 95 ? 1.634 3.726 11.738 1.00 97.44 95 ASP A C 1
ATOM 703 O O . ASP A 1 95 ? 1.873 4.043 10.572 1.00 97.44 95 ASP A O 1
ATOM 707 N N . ASP A 1 96 ? 2.578 3.767 12.681 1.00 97.00 96 ASP A N 1
ATOM 708 C CA . ASP A 1 96 ? 3.996 3.957 12.365 1.00 97.00 96 ASP A CA 1
ATOM 709 C C . ASP A 1 96 ? 4.548 2.731 11.624 1.00 97.00 96 ASP A C 1
ATOM 711 O O . ASP A 1 96 ? 4.280 1.593 12.013 1.00 97.00 96 ASP A O 1
ATOM 715 N N . VAL A 1 97 ? 5.366 2.953 10.591 1.00 96.75 97 VAL A N 1
ATOM 716 C CA . VAL A 1 97 ? 5.853 1.871 9.726 1.00 96.75 97 VAL A CA 1
ATOM 717 C C . VAL A 1 97 ? 6.670 0.826 10.484 1.00 96.75 97 VAL A C 1
ATOM 719 O O . VAL A 1 97 ? 6.502 -0.367 10.242 1.00 96.75 97 VAL A O 1
ATOM 722 N N . ALA A 1 98 ? 7.526 1.234 11.423 1.00 95.12 98 ALA A N 1
ATOM 723 C CA . ALA A 1 98 ? 8.374 0.292 12.144 1.00 95.12 98 ALA A CA 1
ATOM 724 C C . ALA A 1 98 ? 7.535 -0.569 13.095 1.00 95.12 98 ALA A C 1
ATOM 726 O O . ALA A 1 98 ? 7.703 -1.791 13.146 1.00 95.12 98 ALA A O 1
ATOM 727 N N . ARG A 1 99 ? 6.582 0.055 13.800 1.00 97.31 99 ARG A N 1
ATOM 728 C CA . ARG A 1 99 ? 5.644 -0.655 14.678 1.00 97.31 99 ARG A CA 1
ATOM 729 C C . ARG A 1 99 ? 4.741 -1.611 13.896 1.00 97.31 99 ARG A C 1
ATOM 731 O O . ARG A 1 99 ? 4.624 -2.771 14.293 1.00 97.31 99 ARG A O 1
ATOM 738 N N . ALA A 1 100 ? 4.156 -1.152 12.793 1.00 97.31 100 ALA A N 1
ATOM 739 C CA . ALA A 1 100 ? 3.282 -1.956 11.945 1.00 97.31 100 ALA A CA 1
ATOM 740 C C . ALA A 1 100 ? 4.013 -3.177 11.383 1.00 97.31 100 ALA A C 1
ATOM 742 O O . ALA A 1 100 ? 3.527 -4.295 11.517 1.00 97.31 100 ALA A O 1
ATOM 743 N N . MET A 1 101 ? 5.207 -2.984 10.814 1.00 95.25 101 MET A N 1
ATOM 744 C CA . MET A 1 101 ? 5.993 -4.076 10.234 1.00 95.25 101 MET A CA 1
ATOM 745 C C . MET A 1 101 ? 6.400 -5.116 11.281 1.00 95.25 101 MET A C 1
ATOM 747 O O . MET A 1 101 ? 6.298 -6.311 11.013 1.00 95.25 101 MET A O 1
ATOM 751 N N . SER A 1 102 ? 6.806 -4.680 12.481 1.00 94.56 102 SER A N 1
ATOM 752 C CA . SER A 1 102 ? 7.115 -5.603 13.581 1.00 94.56 102 SER A CA 1
ATOM 753 C C . SER A 1 102 ? 5.889 -6.420 13.983 1.00 94.56 102 SER A C 1
ATOM 755 O O . SER A 1 102 ? 5.975 -7.639 14.078 1.00 94.56 102 SER A O 1
ATOM 757 N N . ARG A 1 103 ? 4.731 -5.770 14.170 1.00 96.06 103 ARG A N 1
ATOM 758 C CA . ARG A 1 103 ? 3.499 -6.477 14.548 1.00 96.06 103 ARG A CA 1
ATOM 759 C C . ARG A 1 103 ? 2.995 -7.410 13.455 1.00 96.06 103 ARG A C 1
ATOM 761 O O . ARG A 1 103 ? 2.521 -8.492 13.776 1.00 96.06 103 ARG A O 1
ATOM 768 N N . LEU A 1 104 ? 3.094 -7.012 12.187 1.00 94.69 104 LEU A N 1
ATOM 769 C CA . LEU A 1 104 ? 2.744 -7.874 11.060 1.00 94.69 104 LEU A CA 1
ATOM 770 C C . LEU A 1 104 ? 3.610 -9.135 11.053 1.00 94.69 104 LEU A C 1
ATOM 772 O O . LEU A 1 104 ? 3.070 -10.225 10.899 1.00 94.69 104 LEU A O 1
ATOM 776 N N . ALA A 1 105 ? 4.924 -9.004 11.255 1.00 91.88 105 ALA A N 1
ATOM 777 C CA . ALA A 1 105 ? 5.821 -10.155 11.311 1.00 91.88 105 ALA A CA 1
ATOM 778 C C . ALA A 1 105 ? 5.433 -11.133 12.432 1.00 91.88 105 ALA A C 1
ATOM 780 O O . ALA A 1 105 ? 5.347 -12.331 12.175 1.00 91.88 105 ALA A O 1
ATOM 781 N N . ASP A 1 106 ? 5.137 -10.625 13.631 1.00 93.94 106 ASP A N 1
ATOM 782 C CA . ASP A 1 106 ? 4.726 -11.454 14.770 1.00 93.94 106 ASP A CA 1
ATOM 783 C C . ASP A 1 106 ? 3.392 -12.166 14.499 1.00 93.94 106 ASP A C 1
ATOM 785 O O . ASP A 1 106 ? 3.296 -13.386 14.618 1.00 93.94 106 ASP A O 1
ATOM 789 N N . VAL A 1 107 ? 2.370 -11.416 14.069 1.00 93.69 107 VAL A N 1
ATOM 790 C CA . VAL A 1 107 ? 1.017 -11.950 13.844 1.00 93.69 107 VAL A CA 1
ATOM 791 C C . VAL A 1 107 ? 1.001 -12.978 12.714 1.00 93.69 107 VAL A C 1
ATOM 793 O O . VAL A 1 107 ? 0.301 -13.980 12.814 1.00 93.69 107 VAL A O 1
ATOM 796 N N . LEU A 1 108 ? 1.781 -12.783 11.646 1.00 92.12 108 LEU A N 1
ATOM 797 C CA . LEU A 1 108 ? 1.822 -13.729 10.525 1.00 92.12 108 LEU A CA 1
ATOM 798 C C . LEU A 1 108 ? 2.372 -15.107 10.925 1.00 92.12 108 LEU A C 1
ATOM 800 O O . LEU A 1 108 ? 1.955 -16.110 10.346 1.00 92.12 108 LEU A O 1
ATOM 804 N N . LEU A 1 109 ? 3.249 -15.183 11.933 1.00 92.81 109 LEU A N 1
ATOM 805 C CA . LEU A 1 109 ? 3.748 -16.460 12.462 1.00 92.81 109 LEU A CA 1
ATOM 806 C C . LEU A 1 109 ? 2.661 -17.257 13.197 1.00 92.81 109 LEU A C 1
ATOM 808 O O . LEU A 1 109 ? 2.754 -18.482 13.299 1.00 92.81 109 LEU A O 1
ATOM 812 N N . GLU A 1 110 ? 1.611 -16.584 13.664 1.00 95.00 110 GLU A N 1
ATOM 813 C CA . GLU A 1 110 ? 0.471 -17.203 14.344 1.00 95.00 110 GLU A CA 1
ATOM 814 C C . GLU A 1 110 ? -0.561 -17.795 13.365 1.00 95.00 110 GLU A C 1
ATOM 816 O O . GLU A 1 110 ? -1.523 -18.422 13.803 1.00 95.00 110 GLU A O 1
ATOM 821 N N . ASN A 1 111 ? -0.342 -17.673 12.046 1.00 91.06 111 ASN A N 1
ATOM 822 C CA . ASN A 1 111 ? -1.249 -18.129 10.979 1.00 91.06 111 ASN A CA 1
ATOM 823 C C . ASN A 1 111 ? -2.684 -17.595 11.158 1.00 91.06 111 ASN A C 1
ATOM 825 O O . ASN A 1 111 ? -3.623 -18.373 11.365 1.00 91.06 111 ASN A O 1
ATOM 829 N N . PRO A 1 112 ? -2.868 -16.266 11.091 1.00 91.94 112 PRO A N 1
ATOM 830 C CA . PRO A 1 112 ? -4.150 -15.644 11.368 1.00 91.94 112 PRO A CA 1
ATOM 831 C C . PRO A 1 112 ? -5.188 -16.044 10.316 1.00 91.94 112 PRO A C 1
ATOM 833 O O . PRO A 1 112 ? -4.879 -16.258 9.142 1.00 91.94 112 PRO A O 1
ATOM 836 N N . THR A 1 113 ? -6.449 -16.106 10.732 1.00 92.38 113 THR A N 1
ATOM 837 C CA . THR A 1 113 ? -7.574 -16.289 9.814 1.00 92.38 113 THR A CA 1
ATOM 838 C C . THR A 1 113 ? -7.978 -14.960 9.192 1.00 92.38 113 THR A C 1
ATOM 840 O O . THR A 1 113 ? -7.915 -13.917 9.840 1.00 92.38 113 THR A O 1
ATOM 843 N N . THR A 1 114 ? -8.461 -15.001 7.955 1.00 88.06 114 THR A N 1
ATOM 844 C CA . THR A 1 114 ? -9.023 -13.825 7.288 1.00 88.06 114 THR A CA 1
ATOM 845 C C . THR A 1 114 ? -10.275 -13.331 8.003 1.00 88.06 114 THR A C 1
ATOM 847 O O . THR A 1 114 ? -11.084 -14.132 8.474 1.00 88.06 114 THR A O 1
ATOM 850 N N . THR A 1 115 ? -10.461 -12.017 8.021 1.00 87.81 115 THR A N 1
ATOM 851 C CA . THR A 1 115 ? -11.668 -11.363 8.525 1.00 87.81 115 THR A CA 1
ATOM 852 C C . THR A 1 115 ? -12.342 -10.592 7.403 1.00 87.81 115 THR A C 1
ATOM 854 O O . THR A 1 115 ? -11.706 -10.262 6.399 1.00 87.81 115 THR A O 1
ATOM 857 N N . ASP A 1 116 ? -13.612 -10.247 7.598 1.00 91.44 116 ASP A N 1
ATOM 858 C CA . ASP A 1 116 ? -14.215 -9.180 6.809 1.00 91.44 116 ASP A CA 1
ATOM 859 C C . ASP A 1 116 ? -13.446 -7.878 7.081 1.00 91.44 116 ASP A C 1
ATOM 861 O O . ASP A 1 116 ? -13.029 -7.613 8.215 1.00 91.44 116 ASP A O 1
ATOM 865 N N . TRP A 1 117 ? -13.211 -7.089 6.034 1.00 91.19 117 TRP A N 1
ATOM 866 C CA . TRP A 1 117 ? -12.470 -5.834 6.122 1.00 91.19 117 TRP A CA 1
ATOM 867 C C . TRP A 1 117 ? -13.255 -4.704 5.461 1.00 91.19 117 TRP A C 1
ATOM 869 O O . TRP A 1 117 ? -13.668 -4.819 4.309 1.00 91.19 117 TRP A O 1
ATOM 879 N N . ASP A 1 118 ? -13.413 -3.598 6.187 1.00 95.19 118 ASP A N 1
ATOM 880 C CA . ASP A 1 118 ? -13.963 -2.340 5.685 1.00 95.19 118 ASP A CA 1
ATOM 881 C C . ASP A 1 118 ? -12.951 -1.225 5.963 1.00 95.19 118 ASP A C 1
ATOM 883 O O . ASP A 1 118 ? -12.783 -0.768 7.097 1.00 95.19 118 ASP A O 1
ATOM 887 N N . ASN A 1 119 ? -12.260 -0.788 4.909 1.00 95.75 119 ASN A N 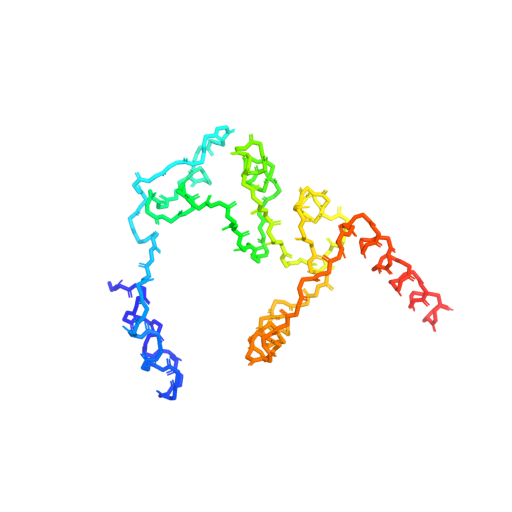1
ATOM 888 C CA . ASN A 1 119 ? -11.230 0.234 5.031 1.00 95.75 119 ASN A CA 1
ATOM 889 C C . ASN A 1 119 ? -11.801 1.593 5.457 1.00 95.75 119 ASN A C 1
ATOM 891 O O . ASN A 1 119 ? -11.154 2.337 6.194 1.00 95.75 119 ASN A O 1
ATOM 895 N N . GLU A 1 120 ? -13.021 1.926 5.027 1.00 96.56 120 GLU A N 1
ATOM 896 C CA . GLU A 1 120 ? -13.647 3.188 5.413 1.00 96.56 120 GLU A CA 1
ATOM 897 C C . GLU A 1 120 ? -14.004 3.197 6.897 1.00 96.56 120 GLU A C 1
ATOM 899 O O . GLU A 1 120 ? -13.845 4.227 7.555 1.00 96.56 120 GLU A O 1
ATOM 904 N N . ALA A 1 121 ? -14.470 2.063 7.431 1.00 96.31 121 ALA A N 1
ATOM 905 C CA . ALA A 1 121 ? -14.724 1.921 8.861 1.00 96.31 121 ALA A CA 1
ATOM 906 C C . ALA A 1 121 ? -13.441 2.131 9.674 1.00 96.31 121 ALA A C 1
ATOM 908 O O . ALA A 1 121 ? -13.434 2.952 10.586 1.00 96.31 121 ALA A O 1
ATOM 909 N N . VAL A 1 122 ? -12.333 1.501 9.276 1.00 94.62 122 VAL A N 1
ATOM 910 C CA . VAL A 1 122 ? -11.041 1.644 9.970 1.00 94.62 122 VAL A CA 1
ATOM 911 C C . VAL A 1 122 ? -10.512 3.080 9.916 1.00 94.62 122 VAL A C 1
ATOM 913 O O . VAL A 1 122 ? -10.004 3.596 10.913 1.00 94.62 122 VAL A O 1
ATOM 916 N N . ILE A 1 123 ? -10.667 3.768 8.781 1.00 96.69 123 ILE A N 1
ATOM 917 C CA . ILE A 1 123 ? -10.292 5.184 8.653 1.00 96.69 123 ILE A CA 1
ATOM 918 C C . ILE A 1 123 ? -11.148 6.067 9.570 1.00 96.69 123 ILE A C 1
A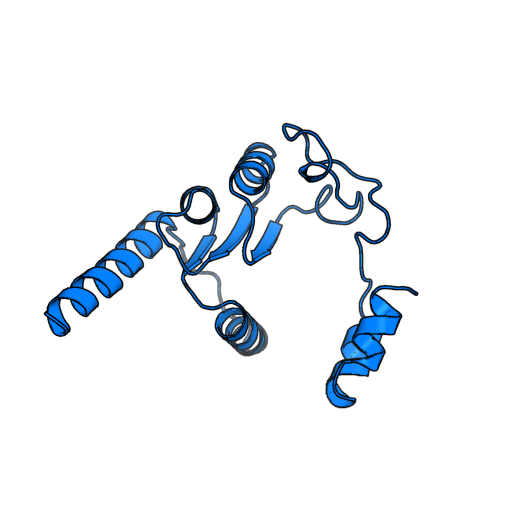TOM 920 O O . ILE A 1 123 ? -10.609 6.974 10.209 1.00 96.69 123 ILE A O 1
ATOM 924 N N . ARG A 1 124 ? -12.462 5.815 9.656 1.00 97.31 124 ARG A N 1
ATOM 925 C CA . ARG A 1 124 ? -13.356 6.536 10.579 1.00 97.31 124 ARG A CA 1
ATOM 926 C C . ARG A 1 124 ? -12.952 6.305 12.033 1.00 97.31 124 ARG A C 1
ATOM 928 O O . ARG A 1 124 ? -12.769 7.278 12.759 1.00 97.31 124 ARG A O 1
ATOM 935 N N . ASP A 1 125 ? -12.707 5.057 12.417 1.00 96.75 125 ASP A N 1
ATOM 936 C CA . ASP A 1 125 ? -12.291 4.703 13.775 1.00 96.75 125 ASP A CA 1
ATOM 937 C C . ASP A 1 125 ? -10.972 5.390 14.158 1.00 96.75 125 ASP A C 1
ATOM 939 O O . ASP A 1 125 ? -10.840 5.950 15.250 1.00 96.75 125 ASP A O 1
ATOM 943 N N . ALA A 1 126 ? -10.000 5.423 13.240 1.00 96.69 126 ALA A N 1
ATOM 944 C CA . ALA A 1 126 ? -8.742 6.132 13.455 1.00 96.69 126 ALA A CA 1
ATOM 945 C C . ALA A 1 126 ? -8.962 7.638 13.693 1.00 96.69 126 ALA A C 1
ATOM 947 O O . ALA A 1 126 ? -8.369 8.218 14.607 1.00 96.69 126 ALA A O 1
ATOM 948 N N . LEU A 1 127 ? -9.844 8.274 12.916 1.00 96.44 127 LEU A N 1
ATOM 949 C CA . LEU A 1 127 ? -10.191 9.688 13.088 1.00 96.44 127 LEU A CA 1
ATOM 950 C C . LEU A 1 127 ? -10.890 9.962 14.422 1.00 96.44 127 LEU A C 1
ATOM 952 O O . LEU A 1 127 ? -10.569 10.956 15.079 1.00 96.44 127 LEU A O 1
ATOM 956 N N . ASP A 1 128 ? -11.788 9.080 14.856 1.00 96.31 128 ASP A N 1
ATOM 957 C CA . ASP A 1 128 ? -12.483 9.202 16.141 1.00 96.31 128 ASP A CA 1
ATOM 958 C C . ASP A 1 128 ? -11.510 9.070 17.324 1.00 96.31 128 ASP A C 1
ATOM 960 O O . ASP A 1 128 ? -11.562 9.846 18.290 1.00 96.31 128 ASP A O 1
ATOM 964 N N . ILE A 1 129 ? -10.541 8.154 17.233 1.00 95.25 129 ILE A N 1
ATOM 965 C CA . ILE A 1 129 ? -9.458 8.021 18.219 1.00 95.25 129 ILE A CA 1
ATOM 966 C C . ILE A 1 129 ? -8.606 9.298 18.266 1.00 95.25 129 ILE A C 1
ATOM 968 O O . ILE A 1 129 ? -8.305 9.799 19.356 1.00 95.25 129 ILE A O 1
ATOM 972 N N . MET A 1 130 ? -8.241 9.860 17.111 1.00 93.25 130 MET A N 1
ATOM 973 C CA . MET A 1 130 ? -7.462 11.103 17.042 1.00 93.25 130 MET A CA 1
ATOM 974 C C . MET A 1 130 ? -8.237 12.295 17.618 1.00 93.25 130 MET A C 1
ATOM 976 O O . MET A 1 130 ? -7.698 13.050 18.431 1.00 93.25 130 MET A O 1
ATOM 980 N N . SER A 1 131 ? -9.516 12.433 17.263 1.00 93.06 131 SER A N 1
ATOM 981 C CA . SER A 1 131 ? -10.393 13.508 17.739 1.00 93.06 131 SER A CA 1
ATOM 982 C C . SER A 1 131 ? -10.612 13.439 19.254 1.00 93.06 131 SER A C 1
ATOM 984 O O . SER A 1 131 ? -10.380 14.414 19.973 1.00 93.06 131 SER A O 1
ATOM 986 N N . SER A 1 132 ? -10.945 12.254 19.778 1.00 92.00 132 SER A N 1
ATOM 987 C CA . SER A 1 132 ? -11.115 12.039 21.222 1.00 92.00 132 SER A CA 1
ATOM 988 C C . SER A 1 132 ? -9.826 12.256 22.017 1.00 92.00 132 SER A C 1
ATOM 990 O O . SER A 1 132 ? -9.869 12.624 23.191 1.00 92.00 132 SER A O 1
ATOM 992 N N . SER A 1 133 ? -8.664 12.013 21.411 1.00 88.88 133 SER A N 1
ATOM 993 C CA . SER A 1 133 ? -7.368 12.298 22.031 1.00 88.88 133 SER A CA 1
ATOM 994 C C . SER A 1 133 ? -7.096 13.799 22.070 1.00 88.88 133 SER A C 1
ATOM 996 O O . SER A 1 133 ? -6.662 14.299 23.103 1.00 88.88 133 SER A O 1
ATOM 998 N N . SER A 1 134 ? -7.435 14.531 21.002 1.00 85.69 134 SER A N 1
ATOM 999 C CA . SER A 1 134 ? -7.327 15.994 20.962 1.00 85.69 134 SER A CA 1
ATOM 1000 C C . SER A 1 134 ? -8.212 16.681 22.006 1.00 85.69 134 SER A C 1
ATOM 1002 O O . SER A 1 134 ? -7.798 17.678 22.588 1.00 85.69 134 SER A O 1
ATOM 1004 N N . LEU A 1 135 ? -9.408 16.148 22.276 1.00 84.38 135 LEU A N 1
ATOM 1005 C CA . LEU A 1 135 ? -10.308 16.668 23.316 1.00 84.38 135 LEU A CA 1
ATOM 1006 C C . LEU A 1 135 ? -9.818 16.397 24.747 1.00 84.38 135 LEU A C 1
ATOM 1008 O O . LEU A 1 135 ? -10.290 17.033 25.678 1.00 84.38 135 LEU A O 1
ATOM 1012 N N . ARG A 1 136 ? -8.894 15.448 24.946 1.00 80.75 136 ARG A N 1
ATOM 1013 C CA . ARG A 1 136 ? -8.328 15.126 26.270 1.00 80.75 136 ARG A CA 1
ATOM 1014 C C . ARG A 1 136 ? -7.163 16.033 26.673 1.00 80.75 136 ARG A C 1
ATOM 1016 O O . ARG A 1 136 ? -6.768 16.015 27.835 1.00 80.75 136 ARG A O 1
ATOM 1023 N N . ILE A 1 137 ? -6.597 16.769 25.720 1.00 78.88 137 ILE A N 1
ATOM 1024 C CA . ILE A 1 137 ? -5.423 17.635 25.910 1.00 78.88 137 ILE A CA 1
ATOM 1025 C C . ILE A 1 137 ? -5.748 19.134 25.831 1.00 78.88 137 ILE A C 1
ATOM 1027 O O . ILE A 1 137 ? -4.851 19.942 26.065 1.00 78.88 137 ILE A O 1
ATOM 1031 N N . GLY A 1 138 ? -6.991 19.500 25.498 1.00 57.16 138 GLY A N 1
ATOM 1032 C CA . GLY A 1 138 ? -7.498 20.878 25.509 1.00 57.16 138 GLY A CA 1
ATOM 1033 C C . GLY A 1 138 ? -8.407 21.124 26.700 1.00 57.16 138 GLY A C 1
ATOM 1034 O O . GLY A 1 138 ? -8.303 22.225 27.279 1.0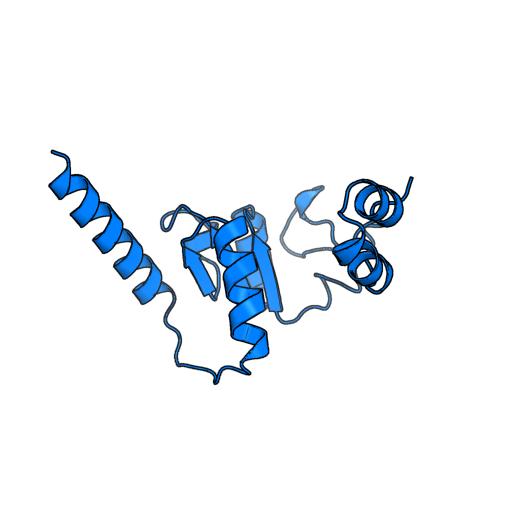0 57.16 138 GLY A O 1
#

Nearest PDB structures (foldseek):
  3wdl-assembly1_A  TM=8.452E-01  e=1.233E-09  Thermococcus kodakarensis KOD1
  3wdk-assembly2_D  TM=8.318E-01  e=1.400E-09  Thermococcus kodakarensis KOD1
  3wdk-assembly1_A  TM=8.078E-01  e=1.693E-09  Thermococcus kodakarensis KOD1
  4mb2-assembly1_A  TM=8.427E-01  e=7.271E-09  Thermococcus onnurineus NA1
  4mb2-assembly2_D  TM=8.936E-01  e=1.881E-08  Thermococcus onnurineus NA1

Foldseek 3Di:
DDPLVVCLVPDDPVCNVVSVPDDDFFPDQPDALPPDDDPLRTGGCVPLVPAQEDEDEPDDLSSLQSSVVVNHAYEYEDLDCPDSNLVRHNHYNNDDPVVVVVVCVVVVVVVDDDDDDDSVVVSVVSVVVVVVVVVVVD